Protein AF-A0AAV6LSB1-F1 (afdb_monomer)

Structure (mmCIF, N/CA/C/O backbone):
data_AF-A0AAV6LSB1-F1
#
_entry.id   AF-A0AAV6LSB1-F1
#
loop_
_atom_site.group_PDB
_atom_site.id
_atom_site.type_symbol
_atom_site.label_atom_id
_atom_site.label_alt_id
_atom_site.label_comp_id
_atom_site.label_asym_id
_atom_site.label_entity_id
_atom_site.label_seq_id
_atom_site.pdbx_PDB_ins_code
_atom_site.Cartn_x
_atom_site.Cartn_y
_atom_site.Cartn_z
_atom_site.occupancy
_atom_site.B_iso_or_equiv
_atom_site.auth_seq_id
_atom_site.auth_comp_id
_atom_site.auth_asym_id
_atom_site.auth_atom_id
_atom_site.pdbx_PDB_model_num
ATOM 1 N N . MET A 1 1 ? -9.673 -6.116 -12.290 1.00 65.69 1 MET A N 1
ATOM 2 C CA . MET A 1 1 ? -8.468 -5.255 -12.345 1.00 65.69 1 MET A CA 1
ATOM 3 C C . MET A 1 1 ? -8.724 -4.195 -13.396 1.00 65.69 1 MET A C 1
ATOM 5 O O . MET A 1 1 ? -9.272 -4.578 -14.423 1.00 65.69 1 MET A O 1
ATOM 9 N N . ASP A 1 2 ? -8.413 -2.919 -13.131 1.00 76.44 2 ASP A N 1
ATOM 10 C CA . ASP A 1 2 ? -8.659 -1.818 -14.083 1.00 76.44 2 ASP A CA 1
ATOM 11 C C . ASP A 1 2 ? -8.067 -2.186 -15.460 1.00 76.44 2 ASP A C 1
ATOM 13 O O . ASP A 1 2 ? -6.857 -2.413 -15.543 1.00 76.44 2 ASP A O 1
ATOM 17 N N . PRO A 1 3 ? -8.886 -2.297 -16.524 1.00 80.69 3 PRO A N 1
ATOM 18 C CA . PRO A 1 3 ? -8.411 -2.626 -17.867 1.00 80.69 3 PRO A CA 1
ATOM 19 C C . PRO A 1 3 ? -7.376 -1.636 -18.413 1.00 80.69 3 PRO A C 1
ATOM 21 O O . PRO A 1 3 ? -6.603 -1.994 -19.296 1.00 80.69 3 PRO A O 1
ATOM 24 N N . ARG A 1 4 ? -7.347 -0.407 -17.884 1.00 82.69 4 ARG A N 1
ATOM 25 C CA . ARG A 1 4 ? -6.417 0.654 -18.289 1.00 82.69 4 ARG A CA 1
ATOM 26 C C . ARG A 1 4 ? -5.067 0.571 -17.575 1.00 82.69 4 ARG A C 1
ATOM 28 O O . ARG A 1 4 ? -4.131 1.268 -17.961 1.00 82.69 4 ARG A O 1
ATOM 35 N N . LEU A 1 5 ? -4.940 -0.264 -16.540 1.00 79.25 5 LEU A N 1
ATOM 36 C CA . LEU A 1 5 ? -3.682 -0.421 -15.818 1.00 79.25 5 LEU A CA 1
ATOM 37 C C . LEU A 1 5 ? -2.711 -1.284 -16.632 1.00 79.25 5 LEU A C 1
ATOM 39 O O . LEU A 1 5 ? -2.914 -2.488 -16.803 1.00 79.25 5 LEU A O 1
ATOM 43 N N . GLN A 1 6 ? -1.621 -0.668 -17.088 1.00 83.75 6 GLN A N 1
ATOM 44 C CA . GLN A 1 6 ? -0.541 -1.373 -17.773 1.00 83.75 6 GLN A CA 1
ATOM 45 C C . GLN A 1 6 ? 0.105 -2.399 -16.841 1.00 83.75 6 GLN A C 1
ATOM 47 O O . GLN A 1 6 ? 0.697 -2.048 -15.817 1.00 83.75 6 GLN A O 1
ATOM 52 N N . ARG A 1 7 ? 0.010 -3.679 -17.215 1.00 87.12 7 ARG A N 1
ATOM 53 C CA . ARG A 1 7 ? 0.576 -4.788 -16.444 1.00 87.12 7 ARG A CA 1
ATOM 54 C C . ARG A 1 7 ? 2.089 -4.840 -16.639 1.00 87.12 7 ARG A C 1
ATOM 56 O O . ARG A 1 7 ? 2.592 -5.392 -17.608 1.00 87.12 7 ARG A O 1
ATOM 63 N N . SER A 1 8 ? 2.810 -4.274 -15.686 1.00 89.75 8 SER A N 1
ATOM 64 C CA . SER A 1 8 ? 4.259 -4.400 -15.523 1.00 89.75 8 SER A CA 1
ATOM 65 C C . SER A 1 8 ? 4.603 -5.099 -14.200 1.00 89.75 8 SER A C 1
ATOM 67 O O . SER A 1 8 ? 3.790 -5.061 -13.271 1.00 89.75 8 SER A O 1
ATOM 69 N N . PRO A 1 9 ? 5.811 -5.672 -14.045 1.00 91.81 9 PRO A N 1
ATOM 70 C CA . PRO A 1 9 ? 6.248 -6.234 -12.764 1.00 91.81 9 PRO A CA 1
ATOM 71 C C . PRO A 1 9 ? 6.125 -5.234 -11.603 1.00 91.81 9 PRO A C 1
ATOM 73 O O . PRO A 1 9 ? 5.626 -5.580 -10.536 1.00 91.81 9 PRO A O 1
ATOM 76 N N . ALA A 1 10 ? 6.467 -3.962 -11.844 1.00 91.56 10 ALA A N 1
ATOM 77 C CA . ALA A 1 10 ? 6.304 -2.891 -10.862 1.00 91.56 10 ALA A CA 1
ATOM 78 C C . ALA A 1 10 ? 4.829 -2.658 -10.487 1.00 91.56 10 ALA A C 1
ATOM 80 O O . ALA A 1 10 ? 4.519 -2.452 -9.315 1.00 91.56 10 ALA A O 1
ATOM 81 N N . SER A 1 11 ? 3.909 -2.714 -11.460 1.00 92.25 11 SER A N 1
ATOM 82 C CA . SER A 1 11 ? 2.471 -2.540 -11.200 1.00 92.25 11 SER A CA 1
ATOM 83 C C . SER A 1 11 ? 1.883 -3.697 -10.392 1.00 92.25 11 SER A C 1
ATOM 85 O O . SER A 1 11 ? 1.068 -3.461 -9.504 1.00 92.25 11 SER A O 1
ATOM 87 N N . ILE A 1 12 ? 2.326 -4.931 -10.663 1.00 93.38 12 ILE A N 1
ATOM 88 C CA . I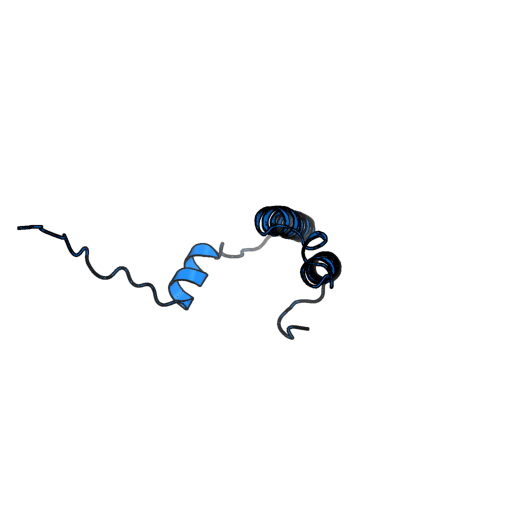LE A 1 12 ? 1.885 -6.132 -9.948 1.00 93.38 12 ILE A CA 1
ATOM 89 C C . ILE A 1 12 ? 2.350 -6.047 -8.495 1.00 93.38 12 ILE A C 1
ATOM 91 O O . ILE A 1 12 ? 1.542 -6.186 -7.583 1.00 93.38 12 ILE A O 1
ATOM 95 N N . GLU A 1 13 ? 3.619 -5.711 -8.266 1.00 94.62 13 GLU A N 1
ATOM 96 C CA . GLU A 1 13 ? 4.156 -5.568 -6.913 1.00 94.62 13 GLU A CA 1
ATOM 97 C C . GLU A 1 13 ? 3.474 -4.435 -6.127 1.00 94.62 13 GLU A C 1
ATOM 99 O O . GLU A 1 13 ? 3.126 -4.600 -4.953 1.00 94.62 13 GLU A O 1
ATOM 104 N N . ALA A 1 14 ? 3.258 -3.276 -6.759 1.00 95.25 14 ALA A N 1
ATOM 105 C CA . ALA A 1 14 ? 2.551 -2.164 -6.127 1.00 95.25 14 ALA A CA 1
ATOM 106 C C . ALA A 1 14 ? 1.127 -2.578 -5.729 1.00 95.25 14 ALA A C 1
ATOM 108 O O . ALA A 1 14 ? 0.690 -2.326 -4.605 1.00 95.25 14 ALA A O 1
ATOM 109 N N . LEU A 1 15 ? 0.429 -3.278 -6.621 1.00 94.69 15 LEU A N 1
ATOM 110 C CA . LEU A 1 15 ? -0.908 -3.802 -6.386 1.00 94.69 15 LEU A CA 1
ATOM 111 C C . LEU A 1 15 ? -0.941 -4.833 -5.249 1.00 94.69 15 LEU A C 1
ATOM 113 O O . LEU A 1 15 ? -1.815 -4.755 -4.390 1.00 94.69 15 LEU A O 1
ATOM 117 N N . GLU A 1 16 ? 0.020 -5.753 -5.174 1.00 96.56 16 GLU A N 1
ATOM 118 C CA . GLU A 1 16 ? 0.139 -6.701 -4.058 1.00 96.56 16 GLU A CA 1
ATOM 119 C C . GLU A 1 16 ? 0.330 -5.994 -2.710 1.00 96.56 16 GLU A C 1
ATOM 121 O O . GLU A 1 16 ? -0.251 -6.390 -1.695 1.00 96.56 16 GLU A O 1
ATOM 126 N N . LYS A 1 17 ? 1.144 -4.931 -2.672 1.00 97.62 17 LYS A N 1
ATOM 127 C CA . LYS A 1 17 ? 1.318 -4.103 -1.469 1.00 97.62 17 LYS A CA 1
ATOM 128 C C . LYS A 1 17 ? 0.010 -3.394 -1.088 1.00 97.62 17 LYS A C 1
ATOM 130 O O . LYS A 1 17 ? -0.371 -3.425 0.082 1.00 97.62 17 LYS A O 1
ATOM 135 N N . VAL A 1 18 ? -0.715 -2.832 -2.060 1.00 97.75 18 VAL A N 1
ATOM 136 C CA . VAL A 1 18 ? -2.027 -2.194 -1.829 1.00 97.75 18 VAL A CA 1
ATOM 137 C C . VAL A 1 18 ? -3.054 -3.201 -1.314 1.00 97.75 18 VAL A C 1
ATOM 139 O O . VAL A 1 18 ? -3.752 -2.916 -0.345 1.00 97.75 18 VAL A O 1
ATOM 142 N N . LEU A 1 19 ? -3.130 -4.397 -1.902 1.00 97.38 19 LEU A N 1
ATOM 143 C CA . LEU A 1 19 ? -4.063 -5.440 -1.469 1.00 97.38 19 LEU A CA 1
ATOM 144 C C . LEU A 1 19 ? -3.748 -5.943 -0.055 1.00 97.38 19 LEU A C 1
ATOM 146 O O . LEU A 1 19 ? -4.665 -6.176 0.735 1.00 97.38 19 LEU A O 1
ATOM 150 N N . ARG A 1 20 ? -2.463 -6.050 0.309 1.00 97.94 20 ARG A N 1
ATOM 151 C CA . ARG A 1 20 ? -2.054 -6.350 1.691 1.00 97.94 20 ARG A CA 1
ATOM 152 C C . ARG A 1 20 ? -2.529 -5.283 2.675 1.00 97.94 20 ARG A C 1
ATOM 154 O O . ARG A 1 20 ? -3.064 -5.642 3.727 1.00 97.94 20 ARG A O 1
ATOM 161 N N . LEU A 1 21 ? -2.387 -4.003 2.326 1.00 98.12 21 LEU A N 1
ATOM 162 C CA . LEU A 1 21 ? -2.905 -2.898 3.135 1.00 98.12 21 LEU A CA 1
ATOM 163 C C . LEU A 1 21 ? -4.435 -2.953 3.235 1.00 98.12 21 LEU A C 1
ATOM 165 O O . LEU A 1 21 ? -4.973 -2.886 4.336 1.00 98.12 21 LEU A O 1
ATOM 169 N N . ALA A 1 22 ? -5.138 -3.158 2.118 1.00 98.06 22 ALA A N 1
ATOM 170 C CA . ALA A 1 22 ? -6.595 -3.271 2.096 1.00 98.06 22 ALA A CA 1
ATOM 171 C C . ALA A 1 22 ? -7.091 -4.393 3.020 1.00 98.06 22 ALA A C 1
ATOM 173 O O . ALA A 1 22 ? -8.031 -4.193 3.787 1.00 98.06 22 ALA A O 1
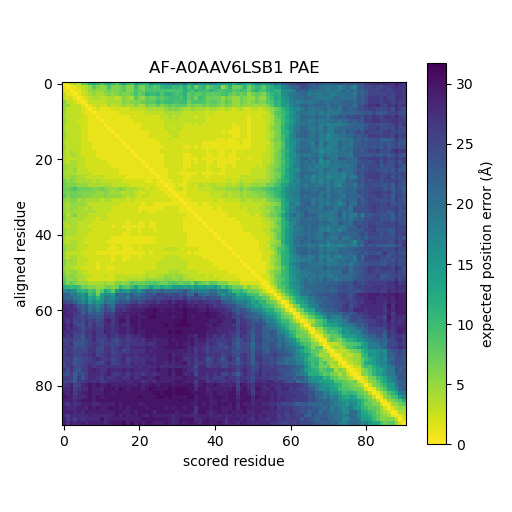ATOM 174 N N . ARG A 1 23 ? -6.411 -5.547 3.031 1.00 97.69 23 ARG A N 1
ATOM 175 C CA . ARG A 1 23 ? -6.718 -6.642 3.961 1.00 97.69 23 ARG A CA 1
ATOM 176 C C . ARG A 1 23 ? -6.584 -6.222 5.429 1.00 97.69 23 ARG A C 1
ATOM 178 O O . ARG A 1 23 ? -7.402 -6.643 6.239 1.00 97.69 23 ARG A O 1
ATOM 185 N N . HIS A 1 24 ? -5.600 -5.390 5.773 1.00 97.12 24 HIS A N 1
ATOM 186 C CA . HIS A 1 24 ? -5.447 -4.862 7.136 1.00 97.12 24 HIS A CA 1
ATOM 187 C C . HIS A 1 24 ? -6.535 -3.834 7.472 1.00 97.12 24 HIS A C 1
ATOM 189 O O . HIS A 1 24 ? -7.113 -3.879 8.556 1.00 97.12 24 HIS A O 1
ATOM 195 N N . CYS A 1 25 ? -6.884 -2.953 6.532 1.00 97.88 25 CYS A N 1
ATOM 196 C CA . CYS A 1 25 ? -7.996 -2.007 6.685 1.00 97.88 25 CYS A CA 1
ATOM 197 C C . CYS A 1 25 ? -9.342 -2.712 6.908 1.00 97.88 25 CYS A C 1
ATOM 199 O O . CYS A 1 25 ? -10.191 -2.214 7.645 1.00 97.88 25 CYS A O 1
ATOM 201 N N . LEU A 1 26 ? -9.523 -3.882 6.295 1.00 97.75 26 LEU A N 1
ATOM 202 C CA . LEU A 1 26 ? -10.728 -4.706 6.393 1.00 97.75 26 LEU A CA 1
ATOM 203 C C . LEU A 1 26 ? -10.680 -5.726 7.542 1.00 97.75 26 LEU A C 1
ATOM 205 O O . LEU A 1 26 ? -11.512 -6.632 7.582 1.00 97.75 26 LEU A O 1
ATOM 209 N N . ALA A 1 27 ? -9.735 -5.611 8.481 1.00 97.00 27 ALA A N 1
ATOM 210 C CA . ALA A 1 27 ? -9.640 -6.559 9.584 1.00 97.00 27 ALA A CA 1
ATOM 211 C C . ALA A 1 27 ? -10.952 -6.614 10.405 1.00 97.00 27 ALA A C 1
ATOM 213 O O . ALA A 1 27 ? -11.607 -5.581 10.604 1.00 97.00 27 ALA A O 1
ATOM 214 N N . PRO A 1 28 ? -11.362 -7.796 10.901 1.00 96.38 28 PRO A N 1
ATOM 215 C CA . PRO A 1 28 ? 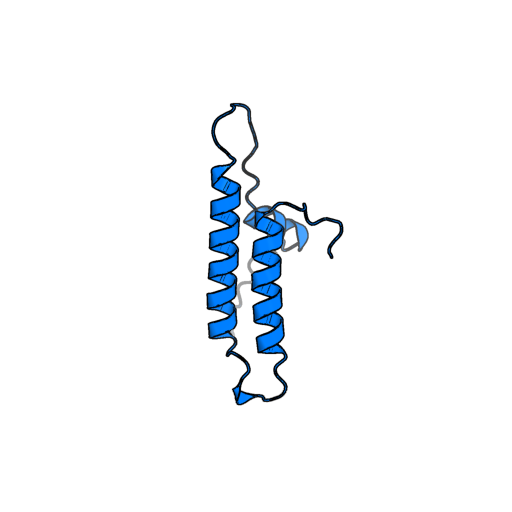-12.636 -7.951 11.604 1.00 96.38 28 PRO A CA 1
ATOM 216 C C . PRO A 1 28 ? -12.677 -7.136 12.903 1.00 96.38 28 PRO A C 1
ATOM 218 O O . PRO A 1 28 ? -13.684 -6.495 13.198 1.00 96.38 28 PRO A O 1
ATOM 221 N N . ASN A 1 29 ? -11.562 -7.085 13.638 1.00 96.69 29 ASN A N 1
ATOM 222 C CA . ASN A 1 29 ? -11.424 -6.254 14.828 1.00 96.69 29 ASN A CA 1
ATOM 223 C C . ASN A 1 29 ? -11.032 -4.817 14.443 1.00 96.69 29 ASN A C 1
ATOM 225 O O . ASN A 1 29 ? -10.123 -4.599 13.646 1.00 96.69 29 ASN A O 1
ATOM 229 N N . ARG A 1 30 ? -11.692 -3.822 15.047 1.00 94.69 30 ARG A N 1
ATOM 230 C CA . ARG A 1 30 ? -11.372 -2.400 14.854 1.00 94.69 30 ARG A CA 1
ATOM 231 C C . ARG A 1 30 ? -9.957 -2.047 15.311 1.00 94.69 30 ARG A C 1
ATOM 233 O O . ARG A 1 30 ? -9.314 -1.240 14.657 1.00 94.69 30 ARG A O 1
ATOM 240 N N . GLN A 1 31 ? -9.471 -2.657 16.390 1.00 94.75 31 GLN A N 1
ATOM 241 C CA . GLN A 1 31 ? -8.152 -2.359 16.962 1.00 94.75 31 GLN A CA 1
ATOM 242 C C . GLN A 1 31 ? -6.994 -2.863 16.093 1.00 94.75 31 GLN A C 1
ATOM 244 O O . GLN A 1 31 ? -5.893 -2.336 16.183 1.00 94.75 31 GLN A O 1
ATOM 249 N N . SER A 1 32 ? -7.232 -3.861 15.236 1.00 95.38 32 SER A N 1
ATOM 250 C CA . SER A 1 32 ? -6.218 -4.358 14.301 1.00 95.38 32 SER A CA 1
ATOM 251 C C . SER A 1 32 ? -6.209 -3.604 12.970 1.00 95.38 32 SER A C 1
ATOM 253 O O . SER A 1 32 ? -5.376 -3.897 12.113 1.00 95.38 32 SER A O 1
ATOM 255 N N . ARG A 1 33 ? -7.145 -2.669 12.756 1.00 97.75 33 ARG A N 1
ATOM 256 C CA . ARG A 1 33 ? -7.149 -1.817 11.564 1.00 97.75 33 ARG A CA 1
ATOM 257 C C . ARG A 1 33 ? -6.133 -0.687 11.751 1.00 97.75 33 ARG A C 1
ATOM 259 O O . ARG A 1 33 ? -6.070 -0.108 12.834 1.00 97.75 33 ARG A O 1
ATOM 266 N N . PRO A 1 34 ? -5.366 -0.338 10.710 1.00 97.81 34 PRO A N 1
ATOM 267 C CA . PRO A 1 34 ? -4.463 0.801 10.762 1.00 97.81 34 PRO A CA 1
ATOM 268 C C . PRO A 1 34 ? -5.233 2.122 10.882 1.00 97.81 34 PRO A C 1
ATOM 270 O O . PRO A 1 34 ? -6.356 2.267 10.392 1.00 97.81 34 PRO A O 1
ATOM 273 N N . SER A 1 35 ? -4.591 3.115 11.494 1.00 97.75 35 SER A N 1
ATOM 274 C CA . SER A 1 35 ? -5.060 4.501 11.438 1.00 97.75 35 SER A CA 1
ATOM 275 C C . SER A 1 35 ? -4.920 5.069 10.022 1.00 97.75 35 SER A C 1
ATOM 277 O O . SER A 1 35 ? -4.052 4.653 9.251 1.00 97.75 35 SER A O 1
ATOM 279 N N . MET A 1 36 ? -5.716 6.087 9.684 1.00 97.75 36 MET A N 1
ATOM 280 C CA . MET A 1 36 ? -5.614 6.743 8.373 1.00 97.75 36 MET A CA 1
ATOM 281 C C . MET A 1 36 ? -4.217 7.339 8.120 1.00 97.75 36 MET A C 1
ATOM 283 O O . MET A 1 36 ? -3.733 7.316 6.990 1.00 97.75 36 MET A O 1
ATOM 287 N N . LYS A 1 37 ? -3.532 7.799 9.179 1.00 97.94 37 LYS A N 1
ATOM 288 C CA . LYS A 1 37 ? -2.139 8.262 9.110 1.00 97.94 37 LYS A CA 1
ATOM 289 C C . LYS A 1 37 ? -1.205 7.149 8.624 1.00 97.94 37 LYS A C 1
ATOM 291 O O . LYS A 1 37 ? -0.482 7.346 7.652 1.00 97.94 37 LYS A O 1
ATOM 296 N N . GLN A 1 38 ? -1.282 5.970 9.242 1.00 98.00 38 GLN A N 1
ATOM 297 C CA . GLN A 1 38 ? -0.483 4.805 8.847 1.00 98.00 38 GLN A CA 1
ATOM 298 C C . GLN A 1 38 ? -0.810 4.347 7.421 1.00 98.00 38 GLN A C 1
ATOM 300 O O . GLN A 1 38 ? 0.097 4.035 6.654 1.00 98.00 38 GLN A O 1
ATOM 305 N N . CYS A 1 39 ? -2.089 4.357 7.025 1.00 98.25 39 CYS A N 1
ATOM 306 C CA . CYS A 1 39 ? -2.474 4.082 5.639 1.00 98.25 39 CYS A CA 1
ATOM 307 C C . CYS A 1 39 ? -1.793 5.052 4.666 1.00 98.25 39 CYS A C 1
ATOM 309 O O . CYS A 1 39 ? -1.259 4.621 3.646 1.00 98.25 39 CYS A O 1
ATOM 311 N N . GLY A 1 40 ? -1.784 6.349 4.988 1.00 98.25 40 GLY A N 1
ATOM 312 C CA . GLY A 1 40 ? -1.132 7.379 4.183 1.00 98.25 40 GLY A CA 1
ATOM 313 C C . GLY A 1 40 ? 0.374 7.160 4.040 1.00 98.25 40 GLY A C 1
ATOM 314 O O . GLY A 1 40 ? 0.894 7.242 2.927 1.00 98.25 40 GLY A O 1
ATOM 315 N N . GLU A 1 41 ? 1.060 6.825 5.134 1.00 98.44 41 GLU A N 1
ATOM 316 C CA . GLU A 1 41 ? 2.497 6.517 5.143 1.00 98.44 41 GLU A CA 1
ATOM 317 C C . GLU A 1 41 ? 2.820 5.305 4.256 1.00 98.44 41 GLU A C 1
ATOM 319 O O . GLU A 1 41 ? 3.692 5.380 3.386 1.00 98.44 41 GLU A O 1
ATOM 324 N N . VAL A 1 42 ? 2.062 4.213 4.403 1.00 98.44 42 VAL A N 1
ATOM 325 C CA . VAL A 1 42 ? 2.239 3.000 3.590 1.00 98.44 42 VAL A CA 1
ATOM 326 C C . VAL A 1 42 ? 1.965 3.283 2.111 1.00 98.44 42 VAL A C 1
ATOM 328 O O . VAL A 1 42 ? 2.764 2.910 1.252 1.00 98.44 42 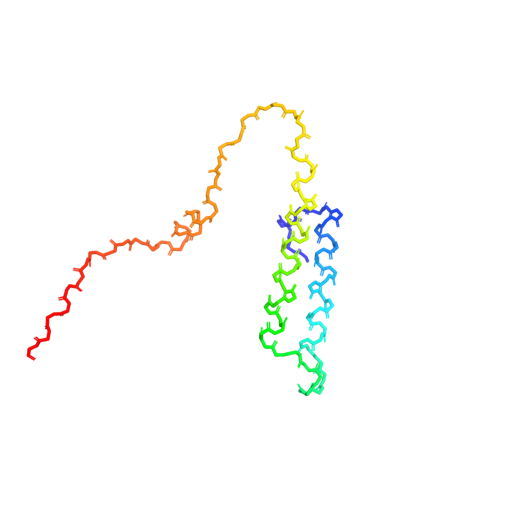VAL A O 1
ATOM 331 N N . LEU A 1 43 ? 0.870 3.980 1.789 1.00 98.50 43 LEU A N 1
ATOM 332 C CA . LEU A 1 43 ? 0.532 4.344 0.409 1.00 98.50 43 LEU A CA 1
ATOM 333 C C . LEU A 1 43 ? 1.579 5.270 -0.217 1.00 98.50 43 LEU A C 1
ATOM 335 O O . LEU A 1 43 ? 1.885 5.137 -1.403 1.00 98.50 43 LEU A O 1
ATOM 339 N N . TRP A 1 44 ? 2.146 6.195 0.558 1.00 98.06 44 TRP A N 1
ATOM 340 C CA . TRP A 1 44 ? 3.226 7.055 0.086 1.00 98.06 44 TRP A CA 1
ATOM 341 C C . TRP A 1 44 ? 4.473 6.241 -0.275 1.00 98.06 44 TRP A C 1
ATOM 343 O O . TRP A 1 44 ? 5.016 6.444 -1.363 1.00 98.06 44 TRP A O 1
ATOM 353 N N . GLY A 1 45 ? 4.854 5.271 0.563 1.00 98.06 45 GLY A N 1
ATOM 354 C CA . GLY A 1 45 ? 5.942 4.334 0.271 1.00 98.06 45 GLY A CA 1
ATOM 355 C C . GLY A 1 45 ? 5.697 3.530 -1.008 1.00 98.06 45 GLY A C 1
ATOM 356 O O . GLY A 1 45 ? 6.544 3.514 -1.895 1.00 98.06 45 GLY A O 1
ATOM 357 N N . ILE A 1 46 ? 4.497 2.961 -1.174 1.00 97.75 46 ILE A N 1
ATOM 358 C CA . ILE A 1 46 ? 4.130 2.213 -2.390 1.00 97.75 46 ILE A CA 1
ATOM 359 C C . ILE A 1 46 ? 4.265 3.087 -3.647 1.00 97.75 46 ILE A C 1
ATOM 361 O O . ILE A 1 46 ? 4.842 2.647 -4.642 1.00 97.75 46 ILE A O 1
ATOM 365 N N . ARG A 1 47 ? 3.757 4.329 -3.617 1.00 96.25 47 ARG A N 1
ATOM 366 C CA . ARG A 1 47 ? 3.875 5.257 -4.757 1.00 96.25 47 ARG A CA 1
ATOM 367 C C . ARG A 1 47 ? 5.330 5.601 -5.068 1.00 96.25 47 ARG A C 1
ATOM 369 O O . ARG A 1 47 ? 5.682 5.695 -6.243 1.00 96.25 47 ARG A O 1
ATOM 376 N N . LYS A 1 48 ? 6.154 5.806 -4.035 1.00 96.06 48 LYS A N 1
ATOM 377 C CA . LYS A 1 48 ? 7.581 6.105 -4.184 1.00 96.06 48 LYS A CA 1
ATOM 378 C C . LYS A 1 48 ? 8.311 4.936 -4.851 1.00 96.06 48 LYS A C 1
ATOM 380 O O . LYS A 1 48 ? 8.905 5.141 -5.907 1.00 96.06 48 LYS A O 1
ATOM 385 N N . ASP A 1 49 ? 8.164 3.725 -4.314 1.00 95.00 49 ASP A N 1
ATOM 386 C CA . ASP A 1 49 ? 8.773 2.504 -4.859 1.00 95.00 49 ASP A CA 1
ATOM 387 C C . ASP A 1 49 ? 8.372 2.272 -6.323 1.00 95.00 49 ASP A C 1
ATOM 389 O O . ASP A 1 49 ? 9.199 1.936 -7.172 1.00 95.00 49 ASP A O 1
ATOM 393 N N . PHE A 1 50 ? 7.083 2.453 -6.634 1.00 93.88 50 PHE A N 1
ATOM 394 C CA . PHE A 1 50 ? 6.566 2.278 -7.988 1.00 93.88 50 PHE A CA 1
ATOM 395 C C . PHE A 1 50 ? 7.182 3.286 -8.965 1.00 93.88 50 PHE A C 1
ATOM 397 O O . PHE A 1 50 ? 7.606 2.906 -10.059 1.00 93.88 50 PHE A O 1
ATOM 404 N N . ARG A 1 51 ? 7.277 4.562 -8.566 1.00 91.56 51 ARG A N 1
ATOM 405 C CA . ARG A 1 51 ? 7.901 5.612 -9.380 1.00 91.56 51 ARG A CA 1
ATOM 406 C C . ARG A 1 51 ? 9.374 5.315 -9.631 1.00 91.56 51 ARG A C 1
ATOM 408 O O . ARG A 1 51 ? 9.816 5.444 -10.767 1.00 91.56 51 ARG A O 1
ATOM 415 N N . GLU A 1 52 ? 10.119 4.915 -8.606 1.00 92.06 52 GLU A N 1
ATOM 416 C CA . GLU A 1 52 ? 11.544 4.590 -8.731 1.00 92.06 52 GLU A CA 1
ATOM 417 C C . GLU A 1 52 ? 11.764 3.439 -9.717 1.00 92.06 52 GLU A C 1
ATOM 419 O O . GLU A 1 5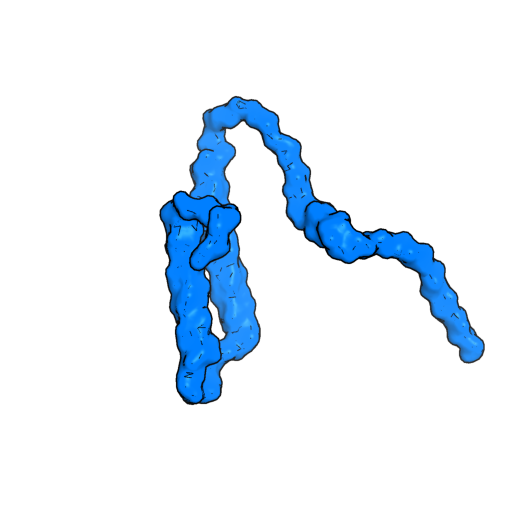2 ? 12.543 3.572 -10.660 1.00 92.06 52 GLU A O 1
ATOM 424 N N . LYS A 1 53 ? 10.993 2.355 -9.588 1.00 88.62 53 LYS A N 1
ATOM 425 C CA . LYS A 1 53 ? 11.077 1.193 -10.488 1.00 88.62 53 LYS A CA 1
ATOM 426 C C . LYS A 1 53 ? 10.682 1.511 -11.927 1.00 88.62 53 LYS A C 1
ATOM 428 O O . LYS A 1 53 ? 11.224 0.910 -12.852 1.00 88.62 53 LYS A O 1
ATOM 433 N N . ASN A 1 54 ? 9.758 2.448 -12.129 1.00 82.62 54 ASN A N 1
ATOM 434 C CA . ASN A 1 54 ? 9.381 2.882 -13.470 1.00 82.62 54 ASN A CA 1
ATOM 435 C C . ASN A 1 54 ? 10.417 3.846 -14.080 1.00 82.62 54 ASN A C 1
ATOM 437 O O . ASN A 1 54 ? 10.677 3.787 -15.277 1.00 82.62 54 ASN A O 1
ATOM 441 N N . ASN A 1 55 ? 11.055 4.689 -13.262 1.00 75.94 55 ASN A N 1
ATOM 442 C CA . ASN A 1 55 ? 12.040 5.673 -13.718 1.00 75.94 55 ASN A CA 1
ATOM 443 C C . ASN A 1 55 ? 13.394 5.041 -14.088 1.00 75.94 55 ASN A C 1
ATOM 445 O O . ASN A 1 55 ? 14.061 5.515 -15.001 1.00 75.94 55 ASN A O 1
ATOM 449 N N . VAL A 1 56 ? 13.786 3.931 -13.447 1.00 61.84 56 VAL A N 1
ATOM 450 C CA . VAL A 1 56 ? 15.010 3.178 -13.805 1.00 61.84 56 VAL A CA 1
ATOM 451 C C . VAL A 1 56 ? 14.954 2.625 -15.240 1.00 61.84 56 VAL A C 1
ATOM 453 O O . VAL A 1 56 ? 15.992 2.371 -15.843 1.00 61.84 56 VAL A O 1
ATOM 456 N N . ARG A 1 57 ? 13.763 2.495 -15.840 1.00 57.59 57 ARG A N 1
ATOM 457 C CA . ARG A 1 57 ? 13.608 2.087 -17.248 1.00 57.59 57 ARG A CA 1
ATOM 458 C C . ARG A 1 57 ? 13.732 3.248 -18.246 1.00 57.59 57 ARG A C 1
ATOM 460 O O . ARG A 1 57 ? 13.681 2.991 -19.443 1.00 57.59 57 ARG A O 1
ATOM 467 N N . ALA A 1 58 ? 13.872 4.494 -17.787 1.00 56.12 58 ALA A N 1
ATOM 468 C CA . ALA A 1 58 ? 13.679 5.692 -18.607 1.00 56.12 58 ALA A CA 1
ATOM 469 C C . ALA A 1 58 ? 14.963 6.429 -19.060 1.00 56.12 58 ALA A C 1
ATOM 471 O O . ALA A 1 58 ? 14.854 7.569 -19.506 1.00 56.12 58 ALA A O 1
ATOM 472 N N . ALA A 1 59 ? 16.166 5.835 -19.021 1.00 49.41 59 ALA A N 1
ATOM 473 C CA . ALA A 1 59 ? 17.326 6.443 -19.700 1.00 49.41 59 ALA A CA 1
ATOM 474 C C . ALA A 1 59 ? 18.387 5.432 -20.201 1.00 49.41 59 ALA A C 1
ATOM 476 O O . ALA A 1 59 ? 18.678 4.491 -19.462 1.00 49.41 59 ALA A O 1
ATOM 477 N N . PRO A 1 60 ? 19.047 5.653 -21.370 1.00 50.69 60 PRO A N 1
ATOM 478 C CA . PRO A 1 60 ? 18.795 6.666 -22.402 1.00 50.69 60 PRO A CA 1
ATOM 479 C C . PRO A 1 60 ? 18.649 6.054 -23.813 1.00 50.69 60 PRO A C 1
ATOM 481 O O . PRO A 1 60 ? 19.619 5.625 -24.433 1.00 50.69 60 PRO A O 1
ATOM 484 N N . THR A 1 61 ? 17.455 6.132 -24.390 1.00 44.06 61 THR A N 1
ATOM 485 C CA . THR A 1 61 ? 17.322 6.278 -25.846 1.00 44.06 61 THR A CA 1
ATOM 486 C C . THR A 1 61 ? 16.619 7.599 -26.076 1.00 44.06 61 THR A C 1
ATOM 488 O O . THR A 1 61 ? 15.482 7.786 -25.647 1.00 44.06 61 THR A O 1
ATOM 491 N N . ALA A 1 62 ? 17.356 8.543 -26.654 1.00 52.94 62 ALA A N 1
ATOM 492 C CA . ALA A 1 62 ? 16.862 9.853 -27.030 1.00 52.94 62 ALA A CA 1
ATOM 493 C C . ALA A 1 62 ? 15.560 9.735 -27.838 1.00 52.94 62 ALA A C 1
ATOM 495 O O . ALA A 1 62 ? 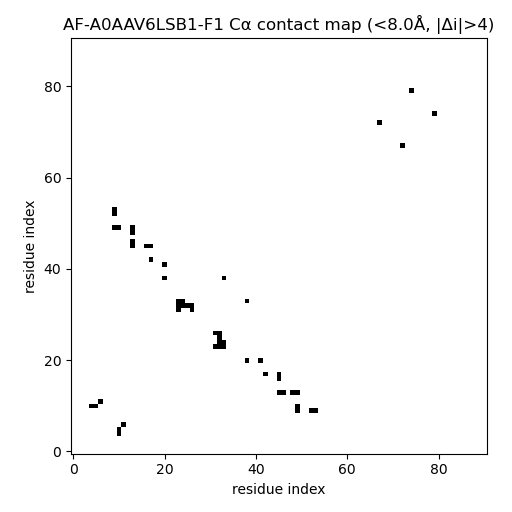15.453 8.854 -28.683 1.00 52.94 62 ALA A O 1
ATOM 496 N N . HIS A 1 63 ? 14.599 10.609 -27.527 1.00 47.06 63 HIS A N 1
ATOM 497 C CA . HIS A 1 63 ? 13.728 11.381 -28.426 1.00 47.06 63 HIS A CA 1
ATOM 498 C C . HIS A 1 63 ? 12.415 11.732 -27.696 1.00 47.06 63 HIS A C 1
ATOM 500 O O . HIS A 1 63 ? 11.585 10.875 -27.433 1.00 47.06 63 HIS A O 1
ATOM 506 N N . TYR A 1 64 ? 12.314 13.017 -27.332 1.00 57.41 64 TYR A N 1
ATOM 507 C CA . TYR A 1 64 ? 11.125 13.837 -27.051 1.00 57.41 64 TYR A CA 1
ATOM 508 C C . TYR A 1 64 ? 9.890 13.170 -26.403 1.00 57.41 64 TYR A C 1
ATOM 510 O O . TYR A 1 64 ? 9.137 12.451 -27.049 1.00 57.41 64 TYR A O 1
ATOM 518 N N . SER A 1 65 ? 9.599 13.539 -25.154 1.00 44.91 65 SER A N 1
ATOM 519 C CA . SER A 1 65 ? 8.237 13.493 -24.612 1.00 44.91 65 SER A CA 1
ATOM 520 C C . SER A 1 65 ? 8.008 14.778 -23.836 1.00 44.91 65 SER A C 1
ATOM 522 O O . SER A 1 65 ? 8.739 15.068 -22.886 1.00 44.91 65 SER A O 1
ATOM 524 N N . GLU A 1 66 ? 7.015 15.558 -24.257 1.00 46.59 66 GLU A N 1
ATOM 525 C CA . GLU A 1 66 ? 6.544 16.723 -23.518 1.00 46.59 66 GLU A CA 1
ATOM 526 C C . GLU A 1 66 ? 6.232 16.319 -22.079 1.00 46.59 66 GLU A C 1
ATOM 528 O O . GLU A 1 66 ? 5.633 15.276 -21.800 1.00 46.59 66 GLU A O 1
ATOM 533 N N . GLN A 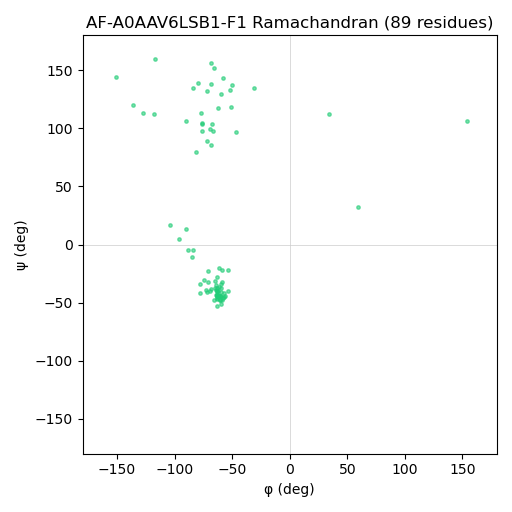1 67 ? 6.722 17.135 -21.152 1.00 52.19 67 GLN A N 1
ATOM 534 C CA . GLN A 1 67 ? 6.500 16.965 -19.730 1.00 52.19 67 GLN A CA 1
ATOM 535 C C . GLN A 1 67 ? 5.037 17.315 -19.459 1.00 52.19 67 GLN A C 1
ATOM 537 O O . GLN A 1 67 ? 4.709 18.473 -19.211 1.00 52.19 67 GLN A O 1
ATOM 542 N N . ILE A 1 68 ? 4.143 16.329 -19.549 1.00 55.25 68 ILE A N 1
ATOM 543 C CA . ILE A 1 68 ? 2.762 16.511 -19.106 1.00 55.25 68 ILE A CA 1
ATOM 544 C C . ILE A 1 68 ? 2.807 16.666 -17.587 1.00 55.25 68 ILE A C 1
ATOM 546 O O . ILE A 1 68 ? 3.034 15.710 -16.839 1.00 55.25 68 ILE A O 1
ATOM 550 N N . ASP A 1 69 ? 2.647 17.905 -17.135 1.00 50.94 69 ASP A N 1
ATOM 551 C CA . ASP A 1 69 ? 2.510 18.238 -15.728 1.00 50.94 69 ASP A CA 1
ATOM 552 C C . ASP A 1 69 ? 1.184 17.650 -15.228 1.00 50.94 69 ASP A C 1
ATOM 554 O O . ASP A 1 69 ? 0.108 18.212 -15.424 1.00 50.94 69 ASP A O 1
ATOM 558 N N . VAL A 1 70 ? 1.259 16.476 -14.598 1.00 53.94 70 VAL A N 1
ATOM 559 C CA . VAL A 1 70 ? 0.114 15.710 -14.069 1.00 53.94 70 VAL A CA 1
ATOM 560 C C . VAL A 1 70 ? -0.760 16.551 -13.121 1.00 53.94 70 VAL A C 1
ATOM 562 O O . VAL A 1 70 ? -1.939 16.256 -12.925 1.00 53.94 70 VAL A O 1
ATOM 565 N N . ARG A 1 71 ? -0.212 17.624 -12.527 1.00 54.06 71 ARG A N 1
ATOM 566 C CA . ARG A 1 71 ? -0.992 18.562 -11.703 1.00 54.06 71 ARG A CA 1
ATOM 567 C C . ARG A 1 71 ? -1.942 19.421 -12.532 1.00 54.06 71 ARG A C 1
ATOM 569 O O . ARG A 1 71 ? -3.005 19.778 -12.032 1.00 54.06 71 ARG A O 1
ATOM 576 N N . LYS A 1 72 ? -1.562 19.748 -13.766 1.00 53.81 72 LYS A N 1
ATOM 577 C CA . LYS A 1 72 ? -2.343 20.578 -14.684 1.00 53.81 72 LYS A CA 1
ATOM 578 C C . LYS A 1 72 ? -3.483 19.776 -15.315 1.00 53.81 72 LYS A C 1
ATOM 580 O O . LYS A 1 72 ? -4.616 20.242 -15.306 1.00 53.81 72 LYS A O 1
ATOM 585 N N . ASP A 1 73 ? -3.199 18.534 -15.705 1.00 55.03 73 ASP A N 1
ATOM 586 C CA . ASP A 1 73 ? -4.168 17.605 -16.307 1.00 55.03 73 ASP A CA 1
ATOM 587 C C . ASP A 1 73 ? -5.328 17.271 -15.349 1.00 55.03 73 ASP A C 1
ATOM 589 O O . ASP A 1 73 ? -6.501 17.358 -15.704 1.00 55.03 73 ASP A O 1
ATOM 593 N N . ASN A 1 74 ? -5.027 17.022 -14.067 1.00 55.78 74 ASN A N 1
ATOM 594 C CA . ASN A 1 74 ? -6.080 16.828 -13.066 1.00 55.78 74 ASN A CA 1
ATOM 595 C C . ASN A 1 74 ? -6.944 18.084 -12.862 1.00 55.78 74 ASN A C 1
ATOM 597 O O . ASN A 1 74 ? -8.133 17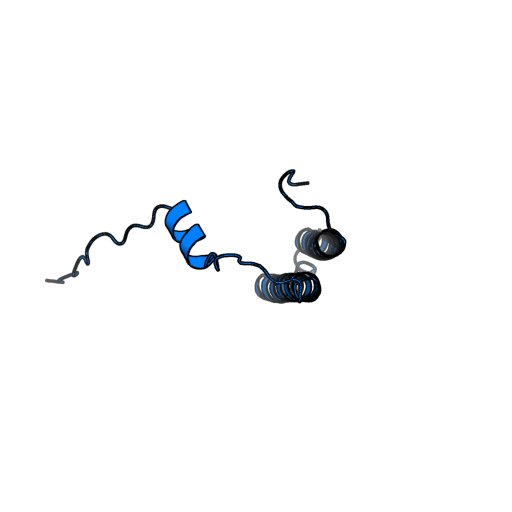.960 -12.592 1.00 55.78 74 ASN A O 1
ATOM 601 N N . ARG A 1 75 ? -6.375 19.291 -12.962 1.00 56.41 75 ARG A N 1
ATOM 602 C CA . ARG A 1 75 ? -7.122 20.538 -12.741 1.00 56.41 75 ARG A CA 1
ATOM 603 C C . ARG A 1 75 ? -8.080 20.843 -13.895 1.00 56.41 75 ARG A C 1
ATOM 605 O O . ARG A 1 75 ? -9.207 21.256 -13.633 1.00 56.41 75 ARG A O 1
ATOM 612 N N . GLU A 1 76 ? -7.656 20.579 -15.131 1.00 57.06 76 GLU A N 1
ATOM 613 C CA . GLU A 1 76 ? -8.509 20.677 -16.323 1.00 57.06 76 GLU A CA 1
ATOM 614 C C . GLU A 1 76 ? -9.590 19.586 -16.339 1.00 57.06 76 GLU A C 1
ATOM 616 O O . GLU A 1 76 ? -10.749 19.887 -16.617 1.00 57.06 76 GLU A O 1
ATOM 621 N N . MET A 1 77 ? -9.271 18.346 -15.940 1.00 56.22 77 MET A N 1
ATOM 622 C CA . MET A 1 77 ? -10.250 17.247 -15.924 1.00 56.22 77 MET A CA 1
ATOM 623 C C . MET A 1 77 ? -11.419 17.476 -14.947 1.00 56.22 77 MET A C 1
ATOM 625 O O . MET A 1 77 ? -12.518 16.974 -15.182 1.00 56.22 77 MET A O 1
ATOM 629 N N . PHE A 1 78 ? -11.211 18.232 -13.862 1.00 59.25 78 PHE A N 1
ATOM 630 C CA . PHE A 1 78 ? -12.269 18.588 -12.904 1.00 59.25 78 PHE A CA 1
ATOM 631 C C . PHE A 1 78 ? -12.905 19.966 -13.156 1.00 59.25 78 PHE A C 1
ATOM 633 O O . PHE A 1 78 ? -13.745 20.378 -12.357 1.00 59.25 78 PHE A O 1
ATOM 640 N N . GLY A 1 79 ? -12.538 20.671 -14.236 1.00 55.69 79 GLY A N 1
ATOM 641 C CA . GLY A 1 79 ? -13.181 21.932 -14.631 1.00 55.69 79 GLY A CA 1
ATOM 642 C C . GLY A 1 79 ? -13.103 23.040 -13.576 1.00 55.69 79 GLY A C 1
ATOM 643 O O . GLY A 1 79 ? -14.033 23.832 -13.450 1.00 55.69 79 GLY A O 1
ATOM 644 N N . ILE A 1 80 ? -12.028 23.081 -12.780 1.00 58.44 80 ILE A N 1
ATOM 645 C CA . ILE A 1 80 ? -11.831 24.135 -11.775 1.00 58.44 80 ILE A CA 1
ATOM 646 C C . ILE A 1 80 ? -11.261 25.362 -12.495 1.00 58.44 80 ILE A C 1
ATOM 648 O O . ILE A 1 80 ? -10.050 25.593 -12.504 1.00 58.44 80 ILE A O 1
ATOM 652 N N . GLU A 1 81 ? -12.143 26.107 -13.154 1.00 56.59 81 GLU A N 1
ATOM 653 C CA . GLU A 1 81 ? -11.858 27.448 -13.657 1.00 56.59 81 GLU A CA 1
ATOM 654 C C . GLU A 1 81 ? -11.781 28.410 -12.462 1.00 56.59 81 GLU A C 1
ATOM 656 O O . GLU A 1 81 ? -12.636 28.375 -11.573 1.00 56.59 81 GLU A O 1
ATOM 661 N N . ASP A 1 82 ? -10.737 29.246 -12.407 1.00 55.09 82 ASP A N 1
ATOM 662 C CA . ASP A 1 82 ? -10.630 30.316 -11.411 1.00 55.09 82 ASP A CA 1
ATOM 663 C C . ASP A 1 82 ? -11.697 31.373 -11.720 1.00 55.09 82 ASP A C 1
ATOM 665 O O . ASP A 1 82 ? -11.451 32.350 -12.427 1.00 55.09 82 ASP A O 1
ATOM 669 N N . GLY A 1 83 ? -12.906 31.142 -11.212 1.00 51.88 83 GLY A N 1
ATOM 670 C CA . GLY A 1 83 ? -13.947 32.152 -11.126 1.00 51.88 83 GLY A CA 1
ATOM 671 C C . GLY A 1 83 ? -13.453 33.316 -10.270 1.00 51.88 83 GLY A C 1
ATOM 672 O O . GLY A 1 83 ? -12.918 33.118 -9.180 1.00 51.88 83 GLY A O 1
ATOM 673 N N . GLU A 1 84 ? -13.607 34.511 -10.826 1.00 49.53 84 GLU A N 1
ATOM 674 C CA . GLU A 1 84 ? -13.211 35.822 -10.321 1.00 49.53 84 GLU A CA 1
ATOM 675 C C . GLU A 1 84 ? -13.228 35.958 -8.787 1.00 49.53 84 GLU A C 1
ATOM 677 O O . GLU A 1 84 ? -14.179 35.580 -8.103 1.00 49.53 84 GLU A O 1
ATOM 682 N N . SER A 1 85 ? -12.153 36.555 -8.261 1.00 57.31 85 SER A N 1
ATOM 683 C CA . SER A 1 85 ? -11.976 36.960 -6.865 1.00 57.31 85 SER A CA 1
ATOM 684 C C . SER A 1 85 ? -13.208 37.698 -6.323 1.00 57.31 85 SER A C 1
ATOM 686 O O . SER A 1 85 ? -13.330 38.913 -6.482 1.00 57.31 85 SER A O 1
ATOM 688 N N . TYR A 1 86 ? -14.098 36.989 -5.628 1.00 57.72 86 TYR A N 1
ATOM 689 C CA . TYR A 1 86 ? -15.136 37.621 -4.824 1.00 57.72 86 TYR A CA 1
ATOM 690 C C . TYR A 1 86 ? -14.491 38.145 -3.534 1.00 57.72 86 TYR A C 1
ATOM 692 O O . TYR A 1 86 ? -14.147 37.407 -2.612 1.00 57.72 86 TYR A O 1
ATOM 700 N N .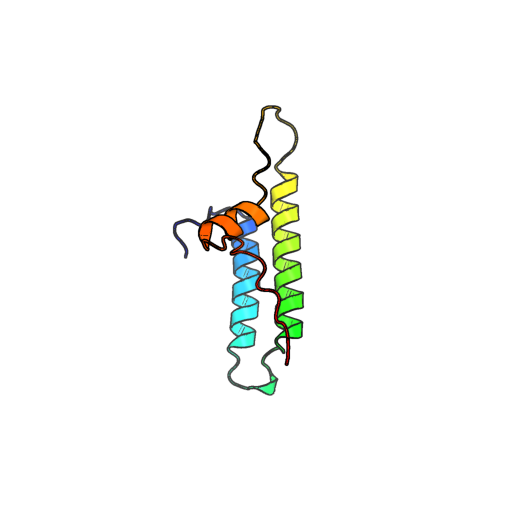 GLU A 1 87 ? -14.276 39.455 -3.481 1.00 61.69 87 GLU A N 1
ATOM 701 C CA . GLU A 1 87 ? -13.789 40.135 -2.288 1.00 61.69 87 GLU A CA 1
ATOM 702 C C . GLU A 1 87 ? -14.949 40.252 -1.286 1.00 61.69 87 GLU A C 1
ATOM 704 O O . GLU A 1 87 ? -15.889 41.029 -1.465 1.00 61.69 87 GLU A O 1
ATOM 709 N N . PHE A 1 88 ? -14.926 39.427 -0.238 1.00 55.06 88 PHE A N 1
ATOM 710 C CA . PHE A 1 88 ? -15.913 39.480 0.837 1.00 55.06 88 PHE A CA 1
ATOM 711 C C . PHE A 1 88 ? -15.709 40.765 1.652 1.00 55.06 88 PHE A C 1
ATOM 713 O O . PHE A 1 88 ? -14.824 40.839 2.503 1.00 55.06 88 PHE A O 1
ATOM 720 N N . ARG A 1 89 ? -16.520 41.796 1.391 1.00 53.12 89 ARG A N 1
ATOM 721 C CA . ARG A 1 89 ? -16.586 42.994 2.239 1.00 53.12 89 ARG A CA 1
ATOM 722 C C . ARG A 1 89 ? -17.650 42.775 3.313 1.00 53.12 89 ARG A C 1
ATOM 724 O O . ARG A 1 89 ? -18.841 42.807 3.015 1.00 53.12 89 ARG A O 1
ATOM 731 N N . SER A 1 90 ? -17.219 42.540 4.549 1.00 59.75 90 SER A N 1
ATOM 732 C CA . SER A 1 90 ? -18.109 42.572 5.715 1.00 59.75 90 SER A CA 1
ATOM 733 C C . SER A 1 90 ? -18.580 44.005 5.983 1.00 59.75 90 SER A C 1
ATOM 735 O O . SER A 1 90 ? -17.776 44.935 5.887 1.00 59.75 90 SER A O 1
ATOM 737 N N . ALA A 1 91 ? -19.867 44.155 6.307 1.00 55.19 91 ALA A N 1
ATOM 738 C CA . ALA A 1 91 ? -20.468 45.387 6.825 1.00 55.19 91 ALA A CA 1
ATOM 739 C C . ALA A 1 91 ? -20.145 45.597 8.311 1.00 55.19 91 ALA A C 1
ATOM 741 O O . ALA A 1 91 ? -19.966 44.576 9.018 1.00 55.19 91 ALA A O 1
#

Solvent-accessible surface area (backbone atoms only — not comparable to full-atom values): 5908 Å² total; per-residue (Å²): 127,69,88,84,60,74,90,41,74,55,48,53,54,40,48,53,55,50,52,54,48,50,54,36,63,64,38,91,51,74,86,69,28,68,54,72,67,56,51,50,56,53,52,50,50,45,53,49,54,37,51,53,62,58,52,70,73,70,72,87,79,92,78,90,76,84,82,76,55,66,73,56,55,56,41,60,76,68,65,70,69,88,71,75,88,79,78,86,77,82,131

pLDDT: mean 77.89, std 20.01, range [44.06, 98.5]

Radius of gyration: 19.9 Å; Cα contacts (8 Å, |Δi|>4): 27; chains: 1; bounding box: 39×53×45 Å

Mean predicted aligned error: 14.89 Å

Sequence (91 aa):
MDPRLQRSPASIEALEKVLRLARHCLAPNRQSRPSMKQCGEVLWGIRKDFREKNNVRAAPTAHYSEQIDVRKDNREMFGIEDGESYEFRSA

Organism: NCBI:txid479676

Secondary structure (DSSP, 8-state):
--TTS---HHHHHHHHHHHHHHHHHT-SSGGGSPPHHHHHHHHHHHHHHHHHHHHTT--S---------HHHHHHHHTT------------

Foldseek 3Di:
DPPPDDDDPLSVVLVVLVVVLVCQCPDPDPVSRDDPVVVVVSNVVSVVSSVVVVVVVCDDDDDDDPDPPPVVVVCVVVVPDPDDDDDDDDD